Protein AF-A0A6V7IBE8-F1 (afdb_monomer)

InterPro domains:
  IPR000595 Cyclic nucleotide-binding domain [PF00027] (19-69)
  IPR000595 Cyclic nucleotide-binding domain [PS50042] (1-74)
  IPR000595 Cyclic nucleotide-binding domain [cd00038] (2-71)
  IPR014710 RmlC-like jelly roll fold [G3DSA:2.60.120.10] (1-72)
  IPR018488 Cyclic nucleotide-binding, conserved site [PS00888] (25-41)
  IPR018490 Cyclic nucleotide-binding domain superfamil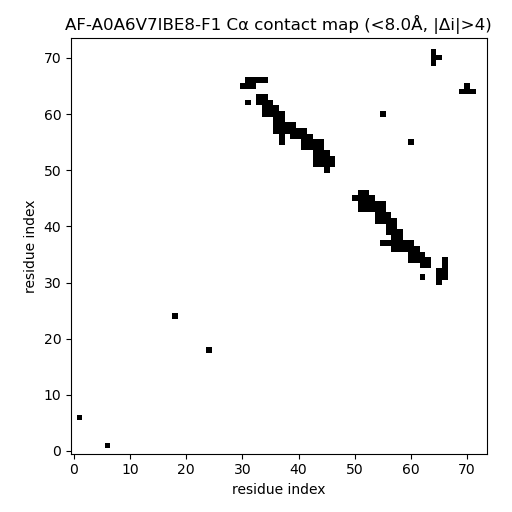y [SSF51206] (2-69)
  IPR050866 Cyclic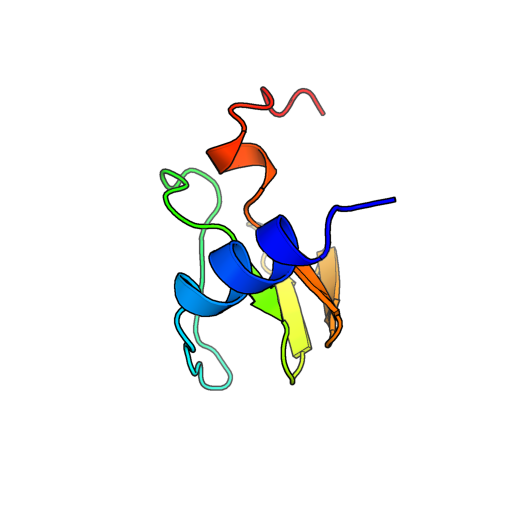 nucleotide-gated cation channel [PTHR45638] (1-72)

Foldseek 3Di:
DDDPVVVVVVVVPDDDDDDDPPDDPDDPPDQQDDKDAAQADKDFDADPVRHGPDMDGHGDIDSVCNVVVVVPPD

Nearest PDB structures (foldseek):
  2ptm-assembly1_A  TM=9.155E-01  e=1.325E-02  Strongylocentrotus purpuratus
  6vxz-assembly1_A  TM=9.119E-01  e=6.443E-02  Spirochaeta thermophila DSM 6578
  3of1-assembly1_A  TM=9.249E-01  e=1.117E-01  Saccharomyces cerevisiae
  6h7e-assembly1_A  TM=8.863E-01  e=1.807E-01  Homo sapiens

Solvent-accessible surface area (backbone atoms only — not comparable to full-atom values): 5052 Å² total; per-residue (Å²): 134,83,57,69,65,58,55,51,58,50,60,74,71,60,78,93,80,87,81,60,96,88,65,79,90,79,60,92,90,59,86,48,85,64,66,50,69,35,81,69,65,77,47,74,46,62,44,98,84,72,45,76,76,48,75,45,41,56,78,39,68,50,47,52,50,55,62,68,67,48,76,80,87,122

pLDDT: mean 87.3, std 11.45, range [40.59, 96.38]

Mean predicted aligned error: 5.76 Å

Sequence (74 aa):
ECQPEFLHDLVLKMKAYIFTPGDSICRKGEVAREMFIIADGILEVISETGRVLTTMKAGDFFGEIGILNLDGLN

Structure (mmCIF, N/CA/C/O backbone):
data_AF-A0A6V7IBE8-F1
#
_entry.id   AF-A0A6V7IBE8-F1
#
loop_
_atom_site.group_PDB
_atom_site.id
_atom_site.type_symbol
_atom_site.label_atom_id
_atom_site.label_alt_id
_atom_site.label_comp_id
_atom_site.label_asym_id
_atom_site.label_entity_id
_atom_site.label_seq_id
_atom_site.pdbx_PDB_ins_code
_atom_site.Cartn_x
_atom_site.Cartn_y
_atom_site.Cartn_z
_atom_site.occupancy
_atom_site.B_iso_or_equiv
_atom_site.auth_seq_id
_atom_site.auth_comp_id
_atom_site.auth_asym_id
_atom_site.auth_atom_id
_atom_site.pdbx_PDB_model_num
ATOM 1 N N . GLU A 1 1 ? 6.341 12.837 -19.893 1.00 64.62 1 GLU A N 1
ATOM 2 C CA . GLU A 1 1 ? 6.575 11.377 -19.891 1.00 64.62 1 GLU A CA 1
ATOM 3 C C . GLU A 1 1 ? 7.666 11.048 -18.893 1.00 64.62 1 GLU A C 1
ATOM 5 O O . GLU A 1 1 ? 8.571 11.857 -18.718 1.00 64.62 1 GLU A O 1
ATOM 10 N N . CYS A 1 2 ? 7.550 9.915 -18.206 1.00 78.62 2 CYS A N 1
ATOM 11 C CA . CYS A 1 2 ? 8.592 9.440 -17.302 1.00 78.62 2 CYS A CA 1
ATOM 12 C C . CYS A 1 2 ? 9.735 8.819 -18.115 1.00 78.62 2 CYS A C 1
ATOM 14 O O . CYS A 1 2 ? 9.472 8.103 -19.079 1.00 78.62 2 CYS A O 1
ATOM 16 N N . GLN A 1 3 ? 10.987 9.076 -17.730 1.00 91.69 3 GLN A N 1
ATOM 17 C CA . GLN A 1 3 ? 12.142 8.470 -18.393 1.00 91.69 3 GLN A CA 1
ATOM 18 C C . GLN A 1 3 ? 12.146 6.945 -18.154 1.00 91.69 3 GLN A C 1
ATOM 20 O O . GLN A 1 3 ? 11.947 6.525 -17.008 1.00 91.69 3 GLN A O 1
ATOM 25 N N . PRO A 1 4 ? 12.354 6.108 -19.188 1.00 89.69 4 PRO A N 1
ATOM 26 C CA . PRO A 1 4 ? 12.392 4.651 -19.040 1.00 89.69 4 PRO A CA 1
ATOM 27 C C . PRO A 1 4 ? 13.410 4.170 -18.002 1.00 89.69 4 PRO A C 1
ATOM 29 O O . PRO A 1 4 ? 13.149 3.215 -17.272 1.00 89.69 4 PRO A O 1
ATOM 32 N N . GLU A 1 5 ? 14.541 4.864 -17.891 1.00 93.00 5 GLU A N 1
ATOM 33 C CA . GLU A 1 5 ? 15.610 4.565 -16.937 1.00 93.00 5 GLU A CA 1
ATOM 34 C C . GLU A 1 5 ? 15.131 4.747 -15.494 1.00 93.00 5 GLU A C 1
ATOM 36 O O . GLU A 1 5 ? 15.422 3.925 -14.631 1.00 93.00 5 GLU A O 1
ATOM 41 N N . PHE A 1 6 ? 14.316 5.775 -15.239 1.00 89.56 6 PHE A N 1
ATOM 42 C CA . PHE A 1 6 ? 13.735 6.004 -13.918 1.00 89.56 6 PHE A CA 1
ATOM 43 C C . PHE A 1 6 ? 12.761 4.890 -13.525 1.00 89.56 6 PHE A C 1
ATOM 45 O O . PHE A 1 6 ? 12.778 4.430 -12.385 1.00 89.56 6 PHE A O 1
ATOM 52 N N . LEU A 1 7 ? 11.925 4.431 -14.464 1.00 87.94 7 LEU A N 1
ATOM 53 C CA . LEU A 1 7 ? 11.020 3.307 -14.211 1.00 87.94 7 LEU A CA 1
ATOM 54 C C . LEU A 1 7 ? 11.802 2.024 -13.932 1.00 87.94 7 LEU A C 1
ATOM 56 O O . LEU A 1 7 ? 11.446 1.282 -13.021 1.00 87.94 7 LEU A O 1
ATOM 60 N N . HIS A 1 8 ? 12.881 1.783 -14.677 1.00 90.69 8 HIS A N 1
ATOM 61 C CA . HIS A 1 8 ? 13.751 0.635 -14.451 1.00 90.69 8 HIS A CA 1
ATOM 62 C C . HIS A 1 8 ? 14.371 0.664 -13.047 1.00 90.69 8 HIS A C 1
ATOM 64 O O . HIS A 1 8 ? 14.232 -0.298 -12.291 1.00 90.69 8 HIS A O 1
ATOM 70 N N . ASP A 1 9 ? 14.963 1.793 -12.660 1.00 91.88 9 ASP A N 1
ATOM 71 C CA . ASP A 1 9 ? 15.569 1.976 -11.340 1.00 91.88 9 ASP A CA 1
ATOM 72 C C . ASP A 1 9 ? 14.553 1.866 -10.200 1.00 91.88 9 ASP A C 1
ATOM 74 O O . ASP A 1 9 ? 14.877 1.355 -9.123 1.00 91.88 9 ASP A O 1
ATOM 78 N N . LEU A 1 10 ? 13.325 2.345 -10.417 1.00 88.38 10 LEU A N 1
ATOM 79 C CA . LEU A 1 10 ? 12.245 2.230 -9.446 1.00 88.38 10 LEU A CA 1
ATOM 80 C C . LEU A 1 10 ? 11.861 0.765 -9.241 1.00 88.38 10 LEU A C 1
ATOM 82 O O . LEU A 1 10 ? 11.867 0.294 -8.106 1.00 88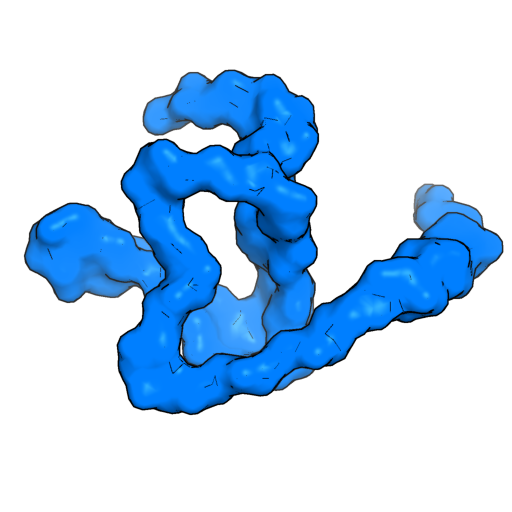.38 10 LEU A O 1
ATOM 86 N N . VAL A 1 11 ? 11.594 0.034 -10.328 1.00 88.62 11 VAL A N 1
ATOM 87 C CA . VAL A 1 11 ? 11.209 -1.386 -10.283 1.00 88.62 11 VAL A CA 1
ATOM 88 C C . VAL A 1 11 ? 12.281 -2.226 -9.587 1.00 88.62 11 VAL A C 1
ATOM 90 O O . VAL A 1 11 ? 11.945 -3.091 -8.783 1.00 88.62 11 VAL A O 1
ATOM 93 N N . LEU A 1 12 ? 13.566 -1.932 -9.809 1.00 91.69 12 LEU A N 1
ATOM 94 C CA . LEU A 1 12 ? 14.679 -2.622 -9.143 1.00 91.69 12 LEU A CA 1
ATOM 95 C C . LEU A 1 12 ? 14.721 -2.418 -7.619 1.00 91.69 12 LEU A C 1
ATOM 97 O O . LEU A 1 12 ? 15.301 -3.240 -6.909 1.00 91.69 12 LEU A O 1
ATOM 101 N N . LYS A 1 13 ? 14.134 -1.334 -7.102 1.00 89.38 13 LYS A N 1
ATOM 102 C CA . LYS A 1 13 ? 14.081 -1.030 -5.660 1.00 89.38 13 LYS A CA 1
ATOM 103 C C . LYS A 1 13 ? 12.794 -1.515 -4.993 1.00 89.38 13 LYS A C 1
ATOM 105 O O . LYS A 1 13 ? 12.712 -1.491 -3.764 1.00 89.38 13 LYS A O 1
ATOM 110 N N . MET A 1 14 ? 11.799 -1.942 -5.770 1.00 90.81 14 MET A N 1
ATOM 111 C CA . MET A 1 14 ? 10.527 -2.426 -5.239 1.00 90.81 14 MET A CA 1
ATOM 112 C C . MET A 1 14 ? 10.686 -3.799 -4.583 1.00 90.81 14 MET A C 1
ATOM 114 O O . MET A 1 14 ? 11.439 -4.657 -5.041 1.00 90.81 14 MET A O 1
ATOM 118 N N . LYS A 1 15 ? 9.931 -4.019 -3.506 1.00 91.44 15 LYS A N 1
ATOM 119 C CA . LYS A 1 15 ? 9.839 -5.307 -2.817 1.00 91.44 15 LYS A CA 1
ATOM 120 C C . LYS A 1 15 ? 8.406 -5.808 -2.885 1.00 91.44 15 LYS A C 1
ATOM 122 O O . LYS A 1 15 ? 7.474 -5.055 -2.617 1.00 91.44 15 LYS A O 1
ATOM 127 N N . ALA A 1 16 ? 8.240 -7.078 -3.238 1.00 91.56 16 ALA A N 1
ATOM 128 C CA . ALA A 1 16 ? 6.938 -7.724 -3.219 1.00 91.56 16 ALA A CA 1
ATOM 129 C C . ALA A 1 16 ? 6.562 -8.099 -1.780 1.00 91.56 16 ALA A C 1
ATOM 131 O O . ALA A 1 16 ? 7.328 -8.778 -1.094 1.00 91.56 16 ALA A O 1
ATOM 132 N N . TYR A 1 17 ? 5.373 -7.681 -1.353 1.00 93.00 17 TYR A N 1
ATOM 133 C CA . TYR A 1 17 ? 4.773 -8.067 -0.080 1.00 93.00 17 TYR A CA 1
ATOM 134 C C . TYR A 1 17 ? 3.473 -8.816 -0.348 1.00 93.00 17 TYR A C 1
ATOM 136 O O . TYR A 1 17 ? 2.700 -8.430 -1.223 1.00 93.00 17 TYR A O 1
ATOM 144 N N . ILE A 1 18 ? 3.248 -9.892 0.401 1.00 94.12 18 ILE A N 1
ATOM 145 C CA . ILE A 1 18 ? 2.035 -10.704 0.319 1.00 94.12 18 ILE A CA 1
ATOM 146 C C . ILE A 1 18 ? 1.321 -10.585 1.656 1.00 94.12 18 ILE A C 1
ATOM 148 O O . ILE A 1 18 ? 1.919 -10.829 2.703 1.00 94.12 18 ILE A O 1
ATOM 152 N N . PHE A 1 19 ? 0.044 -10.231 1.591 1.00 94.19 19 PHE A N 1
ATOM 153 C CA . PHE A 1 19 ? -0.846 -10.121 2.736 1.00 94.19 19 PHE A CA 1
ATOM 154 C C . PHE A 1 19 ? -2.015 -11.081 2.556 1.00 94.19 19 PHE A C 1
ATOM 156 O O . PHE A 1 19 ? -2.424 -11.388 1.433 1.00 94.19 19 PHE A O 1
ATOM 163 N N . THR A 1 20 ? -2.540 -11.571 3.669 1.00 93.88 20 THR A N 1
ATOM 164 C CA . THR A 1 20 ? -3.687 -12.473 3.708 1.00 93.88 20 THR A CA 1
ATOM 165 C C . THR A 1 20 ? -4.968 -11.715 4.065 1.00 93.88 20 THR A C 1
ATOM 167 O O . THR A 1 20 ? -4.907 -10.617 4.626 1.00 93.88 20 THR A O 1
ATOM 170 N N . PRO A 1 21 ? -6.155 -12.257 3.734 1.00 93.25 21 PRO A N 1
ATOM 171 C CA . PRO A 1 21 ? -7.416 -11.623 4.101 1.00 93.25 21 PRO A CA 1
ATOM 172 C C . PRO A 1 21 ? -7.508 -11.366 5.612 1.00 93.25 21 PRO A C 1
ATOM 174 O O . PRO A 1 21 ? -7.414 -12.297 6.409 1.00 93.25 21 PRO A O 1
ATOM 177 N N . GLY A 1 22 ? -7.723 -10.104 5.989 1.00 90.06 22 GLY A N 1
ATOM 178 C CA . GLY A 1 22 ? -7.784 -9.654 7.385 1.00 90.06 22 GLY A CA 1
ATOM 179 C C . GLY A 1 22 ? -6.510 -8.976 7.900 1.00 90.06 22 GLY A C 1
ATOM 180 O O . GLY A 1 22 ? -6.553 -8.371 8.973 1.00 90.06 22 GLY A O 1
ATOM 181 N N . ASP A 1 23 ? -5.407 -9.011 7.148 1.00 93.69 23 ASP A N 1
ATOM 182 C CA . ASP A 1 23 ? -4.185 -8.301 7.526 1.00 93.69 23 ASP A CA 1
ATOM 183 C C . ASP A 1 23 ? -4.349 -6.779 7.400 1.00 93.69 23 ASP A C 1
ATOM 185 O O . ASP A 1 23 ? -4.854 -6.247 6.412 1.00 93.69 23 ASP A O 1
ATOM 189 N N . SER A 1 24 ? -3.870 -6.061 8.416 1.00 90.88 24 SER A N 1
ATOM 190 C CA . SER A 1 24 ? -3.814 -4.598 8.432 1.00 90.88 24 SER A CA 1
ATOM 191 C C . SER A 1 24 ? -2.436 -4.144 7.959 1.00 90.88 24 SER A C 1
ATOM 193 O O . SER A 1 24 ? -1.455 -4.364 8.663 1.00 90.88 24 SER A O 1
ATOM 195 N N . ILE A 1 25 ? -2.366 -3.468 6.810 1.00 91.50 25 ILE A N 1
ATOM 196 C CA . ILE A 1 25 ? -1.086 -3.054 6.205 1.00 91.50 25 ILE A CA 1
ATOM 197 C C . ILE A 1 25 ? -0.529 -1.775 6.849 1.00 91.50 25 ILE A C 1
ATOM 199 O O . ILE A 1 25 ? 0.662 -1.693 7.130 1.00 91.50 25 ILE A O 1
ATOM 203 N N . CYS A 1 26 ? -1.381 -0.783 7.111 1.00 88.75 26 CYS A N 1
ATOM 204 C CA . CYS A 1 26 ? -1.000 0.470 7.767 1.00 88.75 26 CYS A CA 1
ATOM 205 C C . CYS A 1 26 ? -2.170 1.043 8.569 1.00 88.75 26 CYS A C 1
ATOM 207 O O . CYS A 1 26 ? -3.333 0.792 8.235 1.00 88.75 26 CYS A O 1
ATOM 209 N N . ARG A 1 27 ? -1.883 1.844 9.600 1.00 89.12 27 ARG A N 1
ATOM 210 C CA . ARG A 1 27 ? -2.911 2.528 10.400 1.00 89.12 27 ARG A CA 1
ATOM 211 C C . ARG A 1 27 ? -2.715 4.037 10.405 1.00 89.12 27 ARG A C 1
ATOM 213 O O . ARG A 1 27 ? -1.600 4.551 10.365 1.00 89.12 27 ARG A O 1
ATOM 220 N N . LYS A 1 28 ? -3.827 4.767 10.501 1.00 84.38 28 LYS A N 1
ATOM 221 C CA . LYS A 1 28 ? -3.805 6.225 10.656 1.00 84.38 28 LYS A CA 1
ATOM 222 C C . LYS A 1 28 ? -3.004 6.607 11.907 1.00 84.38 28 LYS A C 1
ATOM 224 O O . LYS A 1 28 ? -3.246 6.071 12.985 1.00 84.38 28 LYS A O 1
ATOM 229 N N . GLY A 1 29 ? -2.083 7.556 11.748 1.00 82.62 29 GLY A N 1
ATOM 230 C CA . GLY A 1 29 ? -1.202 8.034 12.818 1.00 82.62 29 GLY A CA 1
ATOM 231 C C . GLY A 1 29 ? 0.121 7.273 12.943 1.00 82.62 29 GLY A C 1
ATOM 232 O O . GLY A 1 29 ? 0.981 7.699 13.710 1.00 82.62 29 GLY A O 1
ATOM 233 N N . GLU A 1 30 ? 0.321 6.188 12.189 1.00 85.62 30 GLU A N 1
ATOM 234 C CA . GLU A 1 30 ? 1.632 5.544 12.086 1.00 85.62 30 GLU A CA 1
ATOM 235 C C . GLU A 1 30 ? 2.567 6.350 11.179 1.00 85.62 30 GLU A C 1
ATOM 237 O O . GLU A 1 30 ? 2.145 6.990 10.214 1.00 85.62 30 GLU A O 1
ATOM 242 N N . VAL A 1 31 ? 3.863 6.316 11.497 1.00 83.56 31 VAL A N 1
ATOM 243 C CA . VAL A 1 31 ? 4.888 6.966 10.677 1.00 83.56 31 VAL A CA 1
ATOM 244 C C . VAL A 1 31 ? 4.973 6.242 9.337 1.00 83.56 31 VAL A C 1
ATOM 246 O O . VAL A 1 31 ? 5.387 5.082 9.283 1.00 83.56 31 VAL A O 1
ATO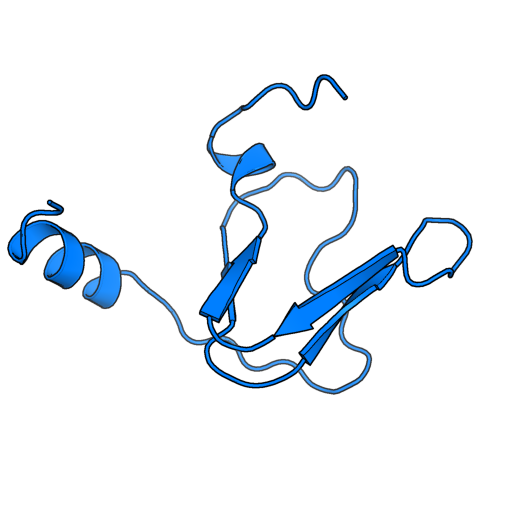M 249 N N . ALA A 1 32 ? 4.630 6.938 8.256 1.00 84.62 32 ALA A N 1
ATOM 250 C CA . ALA A 1 32 ? 4.794 6.418 6.910 1.00 84.62 32 ALA A CA 1
ATOM 251 C C . ALA A 1 32 ? 6.286 6.311 6.570 1.00 84.62 32 ALA A C 1
ATOM 253 O O . ALA A 1 32 ? 7.040 7.279 6.667 1.00 84.62 32 ALA A O 1
ATOM 254 N N . ARG A 1 33 ? 6.717 5.107 6.194 1.00 83.88 33 ARG A N 1
ATOM 255 C CA . ARG A 1 33 ? 8.106 4.815 5.799 1.00 83.88 33 ARG A CA 1
ATOM 256 C C . ARG A 1 33 ? 8.231 4.283 4.383 1.00 83.88 33 ARG A C 1
ATOM 258 O O . ARG A 1 33 ? 9.302 4.372 3.793 1.00 83.88 33 ARG A O 1
ATOM 265 N N . GLU A 1 34 ? 7.138 3.749 3.854 1.00 87.62 34 GLU A N 1
ATOM 266 C CA . GLU A 1 34 ? 7.052 3.155 2.532 1.00 87.62 34 GLU A CA 1
ATOM 267 C C . GLU A 1 34 ? 5.698 3.531 1.907 1.00 87.62 34 GLU A C 1
ATOM 269 O O . GLU A 1 34 ? 4.730 3.798 2.623 1.00 87.62 34 GLU A O 1
ATOM 274 N N . MET A 1 35 ? 5.642 3.560 0.575 1.00 90.06 35 MET A N 1
ATOM 275 C CA . MET A 1 35 ? 4.393 3.603 -0.188 1.00 90.06 35 MET A CA 1
ATOM 276 C C . MET A 1 35 ? 4.198 2.266 -0.897 1.00 90.06 35 MET A C 1
ATOM 278 O O . MET A 1 35 ? 5.172 1.580 -1.219 1.00 90.06 35 MET A O 1
ATOM 282 N N . PHE A 1 36 ? 2.951 1.920 -1.182 1.00 91.88 36 PHE A N 1
ATOM 283 C CA . PHE A 1 36 ? 2.594 0.638 -1.771 1.00 91.88 36 PHE A CA 1
ATOM 284 C C . PHE A 1 36 ? 1.836 0.833 -3.076 1.00 91.88 36 PHE A C 1
ATOM 286 O O . PHE A 1 36 ? 1.039 1.757 -3.214 1.00 91.88 36 PHE A O 1
ATOM 293 N N . ILE A 1 37 ? 2.073 -0.079 -4.017 1.00 93.62 37 ILE A N 1
ATOM 294 C CA . ILE A 1 37 ? 1.306 -0.228 -5.254 1.00 93.62 37 ILE A CA 1
ATOM 295 C C . ILE A 1 37 ? 0.651 -1.604 -5.199 1.00 93.62 37 ILE A C 1
ATOM 297 O O . ILE A 1 37 ? 1.320 -2.601 -4.914 1.00 93.62 37 ILE A O 1
ATOM 301 N N . ILE A 1 38 ? -0.649 -1.667 -5.466 1.00 95.06 38 ILE A N 1
ATOM 302 C CA . ILE A 1 38 ? -1.401 -2.918 -5.445 1.00 95.06 38 ILE A CA 1
ATOM 303 C C . ILE A 1 38 ? -1.148 -3.635 -6.769 1.00 95.06 38 ILE A C 1
ATOM 305 O O . ILE A 1 38 ? -1.638 -3.222 -7.819 1.00 95.06 38 ILE A O 1
ATOM 309 N N . ALA A 1 39 ? -0.354 -4.705 -6.720 1.00 94.12 39 ALA A N 1
ATOM 310 C CA . ALA A 1 39 ? -0.075 -5.532 -7.891 1.00 94.12 39 ALA A CA 1
ATOM 311 C C . ALA A 1 39 ? -1.277 -6.414 -8.267 1.00 94.12 39 ALA A C 1
ATOM 313 O O . ALA A 1 39 ? -1.632 -6.501 -9.439 1.00 94.12 39 ALA A O 1
ATOM 314 N N . ASP A 1 40 ? -1.905 -7.041 -7.270 1.00 94.31 40 ASP A N 1
ATOM 315 C CA . ASP A 1 40 ? -3.090 -7.884 -7.416 1.00 94.31 40 ASP A CA 1
ATOM 316 C C . ASP A 1 40 ? -3.868 -7.936 -6.090 1.00 94.31 40 ASP A C 1
ATOM 318 O O . ASP A 1 40 ? -3.287 -7.753 -5.017 1.00 94.31 40 ASP A O 1
ATOM 322 N N . GLY A 1 41 ? -5.178 -8.177 -6.164 1.00 94.25 41 GLY A N 1
ATOM 323 C CA . GLY A 1 41 ? -6.070 -8.230 -5.004 1.00 94.25 41 GLY A CA 1
ATOM 324 C C . GLY A 1 41 ? -6.866 -6.948 -4.736 1.00 94.25 41 GLY A C 1
ATOM 325 O O . GLY A 1 41 ? -6.964 -6.047 -5.575 1.00 94.25 41 GLY A O 1
ATOM 326 N N . ILE A 1 42 ? -7.504 -6.917 -3.562 1.00 94.94 42 ILE A N 1
ATOM 327 C CA . ILE A 1 42 ? -8.438 -5.870 -3.134 1.00 94.94 42 ILE A CA 1
ATOM 328 C C . ILE A 1 42 ? -8.102 -5.465 -1.701 1.00 94.94 42 ILE A C 1
ATOM 330 O O . ILE A 1 42 ? -7.942 -6.325 -0.836 1.00 94.94 42 ILE A O 1
ATOM 334 N N . LEU A 1 43 ? -8.015 -4.161 -1.456 1.00 95.69 43 LEU A N 1
ATOM 335 C CA . LEU A 1 43 ? -7.799 -3.581 -0.134 1.00 95.69 43 LEU A CA 1
ATOM 336 C C . LEU A 1 43 ? -8.995 -2.711 0.250 1.00 95.69 43 LEU A C 1
ATOM 338 O O . LEU A 1 43 ? -9.556 -2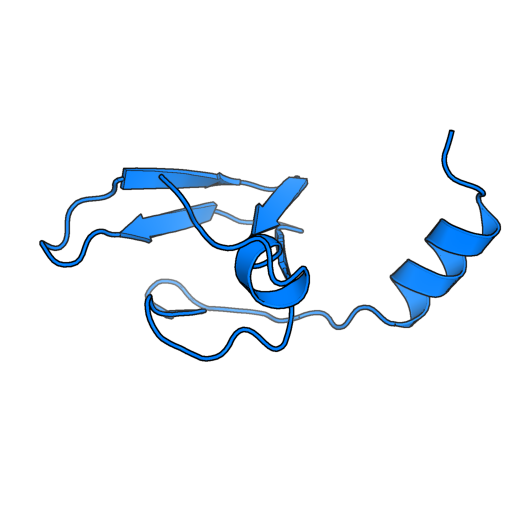.004 -0.585 1.00 95.69 43 LEU A O 1
ATOM 342 N N . GLU A 1 44 ? -9.349 -2.714 1.529 1.00 95.94 44 GLU A N 1
ATOM 343 C CA . GLU A 1 44 ? -10.394 -1.854 2.080 1.00 95.94 44 GLU A CA 1
ATOM 344 C C . GLU A 1 44 ? -9.775 -0.828 3.024 1.00 95.94 44 GLU A C 1
ATOM 346 O O . GLU A 1 44 ? -9.036 -1.167 3.949 1.00 95.94 44 GLU A O 1
ATOM 351 N N . VAL A 1 45 ? -10.100 0.444 2.809 1.00 93.94 45 VAL A N 1
ATOM 352 C CA . VAL A 1 45 ? -9.747 1.516 3.738 1.00 93.94 45 VAL A CA 1
ATOM 353 C C . VAL A 1 45 ? -10.882 1.641 4.737 1.00 93.94 45 VAL A C 1
ATOM 355 O O . VAL A 1 45 ? -12.000 2.002 4.374 1.00 93.94 45 VAL A O 1
ATOM 358 N N . ILE A 1 46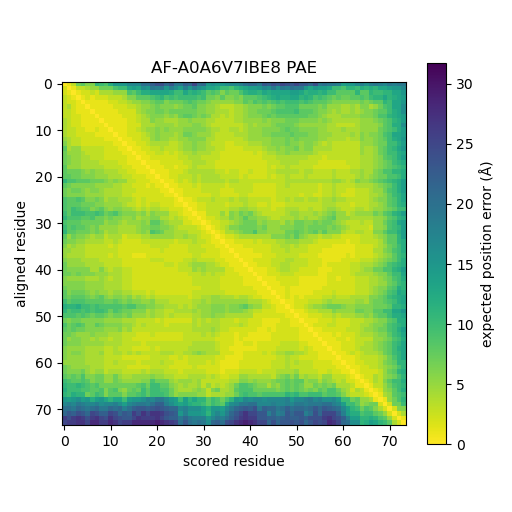 ? -10.599 1.339 5.998 1.00 94.06 46 ILE A N 1
ATOM 359 C 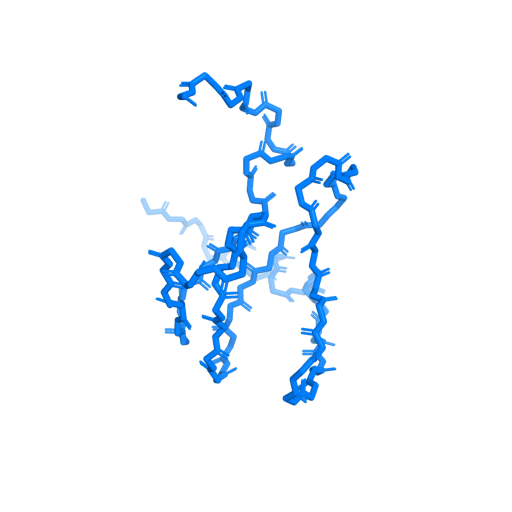CA . ILE A 1 46 ? -11.604 1.263 7.059 1.00 94.06 46 ILE A CA 1
ATOM 360 C C . ILE A 1 46 ? -11.447 2.469 7.994 1.00 94.06 46 ILE A C 1
ATOM 362 O O . ILE A 1 46 ? -10.338 2.828 8.389 1.00 94.06 46 ILE A O 1
ATOM 366 N N . SER A 1 47 ? -12.560 3.114 8.346 1.00 92.94 47 SER A N 1
ATOM 367 C CA . SER A 1 47 ? -12.601 4.197 9.329 1.00 92.94 47 SER A CA 1
ATOM 368 C C . SER A 1 47 ? -12.330 3.691 10.748 1.00 92.94 47 SER A C 1
ATOM 370 O O . SER A 1 47 ? -12.499 2.514 11.058 1.00 92.94 47 SER A O 1
ATOM 372 N N . GLU A 1 48 ? -12.044 4.610 11.672 1.00 88.62 48 GLU A N 1
ATOM 373 C CA . GLU A 1 48 ? -11.949 4.304 13.110 1.00 88.62 48 GLU A CA 1
ATOM 374 C C . GLU A 1 48 ? -13.251 3.698 13.683 1.00 88.62 48 GLU A C 1
ATOM 376 O O . GLU A 1 48 ? -13.230 3.012 14.699 1.00 88.62 48 GLU A O 1
ATOM 381 N N . THR A 1 49 ? -14.389 3.912 13.011 1.00 92.44 49 THR A N 1
ATOM 382 C CA . THR A 1 49 ? -15.700 3.349 13.376 1.00 92.44 49 THR A CA 1
ATOM 383 C C . THR A 1 49 ? -15.993 1.991 12.728 1.00 92.44 49 THR A C 1
ATOM 385 O O . THR A 1 49 ? -17.102 1.479 12.875 1.00 92.44 49 THR A O 1
ATOM 388 N N . GLY A 1 50 ? -15.033 1.407 12.003 1.00 90.94 50 GLY A N 1
ATOM 389 C CA . GLY A 1 50 ? -15.176 0.109 11.338 1.00 90.94 50 GLY A CA 1
ATOM 390 C C . GLY A 1 50 ? -15.954 0.153 10.019 1.00 90.94 50 GLY A C 1
ATOM 391 O O . GLY A 1 50 ? -16.345 -0.892 9.507 1.00 90.94 50 GLY A O 1
ATOM 392 N N . ARG A 1 51 ? -16.213 1.343 9.461 1.00 94.94 51 ARG A N 1
ATOM 393 C CA . ARG A 1 51 ? -16.904 1.492 8.171 1.00 94.94 51 ARG A CA 1
ATOM 394 C C . ARG A 1 51 ? -15.896 1.521 7.032 1.00 94.94 51 ARG A C 1
ATOM 396 O O . ARG A 1 51 ? -14.918 2.258 7.107 1.00 94.94 51 ARG A O 1
ATOM 403 N N . VAL A 1 52 ? -16.169 0.790 5.956 1.00 95.06 52 VAL A N 1
ATOM 404 C CA . VAL A 1 52 ? -15.375 0.877 4.724 1.00 95.06 52 VAL A CA 1
ATOM 405 C C . VAL A 1 52 ? -15.605 2.250 4.088 1.00 95.06 52 VAL A C 1
ATOM 407 O 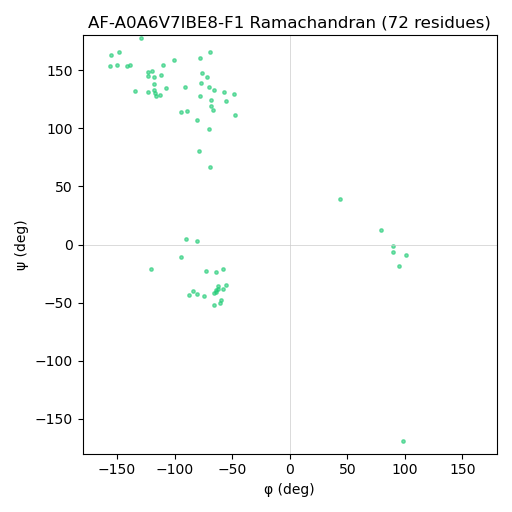O . VAL A 1 52 ? -16.738 2.621 3.783 1.00 95.06 52 VAL A O 1
ATOM 410 N N . LEU A 1 53 ? -14.530 3.020 3.949 1.00 93.38 53 LEU A N 1
ATOM 411 C CA . LEU A 1 53 ? -14.512 4.349 3.340 1.00 93.38 53 LEU A CA 1
ATOM 412 C C . LEU A 1 53 ? -14.303 4.259 1.831 1.00 93.38 53 LEU A C 1
ATOM 414 O O . LEU A 1 53 ? -14.959 4.965 1.071 1.00 93.38 53 LEU A O 1
ATOM 418 N N . THR A 1 54 ? -13.378 3.400 1.409 1.00 94.31 54 THR A N 1
ATOM 419 C CA . THR A 1 54 ? -13.096 3.138 -0.000 1.00 94.31 54 THR A CA 1
ATOM 420 C C . THR A 1 54 ? -12.492 1.749 -0.175 1.00 94.31 54 THR A C 1
ATOM 422 O O . THR A 1 54 ? -11.999 1.144 0.780 1.00 94.31 54 THR A O 1
ATOM 425 N N . THR A 1 55 ? -12.516 1.266 -1.409 1.00 95.25 55 THR A N 1
ATOM 426 C CA . THR A 1 55 ? -11.926 -0.004 -1.816 1.00 95.25 55 THR A CA 1
ATOM 427 C C . THR A 1 55 ? -10.922 0.273 -2.925 1.00 95.25 55 THR A C 1
ATOM 429 O O . THR A 1 55 ? -11.233 0.977 -3.884 1.00 95.25 55 THR A O 1
ATOM 432 N N . MET A 1 56 ? -9.725 -0.281 -2.787 1.00 95.75 56 MET A N 1
ATOM 433 C CA . MET A 1 56 ? -8.619 -0.138 -3.726 1.00 95.75 56 MET A CA 1
ATOM 434 C C . MET A 1 56 ? -8.363 -1.479 -4.407 1.00 95.75 56 MET A C 1
ATOM 436 O O . MET A 1 56 ? -8.531 -2.538 -3.799 1.00 95.75 56 MET A O 1
ATOM 440 N N . LYS A 1 57 ? -7.965 -1.442 -5.672 1.00 96.25 57 LYS A N 1
ATOM 441 C CA . LYS A 1 57 ? -7.752 -2.619 -6.520 1.00 96.25 57 LYS A CA 1
ATOM 442 C C . LYS A 1 57 ? -6.385 -2.566 -7.194 1.00 96.25 57 LYS A C 1
ATOM 444 O O . LYS A 1 57 ? -5.648 -1.593 -7.065 1.00 96.25 57 LYS A O 1
ATOM 449 N N . ALA A 1 58 ? -6.067 -3.616 -7.946 1.00 96.38 58 ALA A N 1
ATOM 450 C CA . ALA A 1 58 ? -4.860 -3.674 -8.761 1.00 96.38 58 ALA A CA 1
ATOM 451 C C . ALA A 1 58 ? -4.667 -2.398 -9.606 1.00 96.38 58 ALA A C 1
ATOM 453 O O . ALA A 1 58 ? -5.578 -1.962 -10.316 1.00 96.38 58 ALA A O 1
ATOM 454 N N . GLY A 1 59 ? -3.469 -1.819 -9.522 1.00 92.81 59 GLY A N 1
ATOM 455 C CA . GLY A 1 59 ? -3.091 -0.555 -10.155 1.00 92.81 59 GLY A CA 1
ATOM 456 C C . GLY A 1 59 ? -3.224 0.681 -9.259 1.00 92.81 59 GLY A C 1
ATOM 457 O O . GLY A 1 59 ? -2.576 1.686 -9.548 1.00 92.81 59 GLY A O 1
ATOM 458 N N . ASP A 1 60 ? -3.991 0.615 -8.168 1.00 94.88 60 ASP A N 1
ATOM 459 C CA . ASP A 1 60 ? -4.062 1.707 -7.193 1.00 94.88 60 ASP A CA 1
ATOM 460 C C . ASP A 1 60 ? -2.821 1.708 -6.274 1.00 94.88 60 ASP A C 1
ATOM 462 O O . ASP A 1 60 ? -2.109 0.706 -6.138 1.00 94.88 60 ASP A O 1
ATOM 466 N N . PHE A 1 61 ? -2.551 2.839 -5.619 1.00 92.44 61 PHE A N 1
ATOM 467 C CA . PHE A 1 61 ? -1.412 3.025 -4.713 1.00 92.44 61 PHE A CA 1
ATOM 468 C C . PHE A 1 61 ? -1.814 3.819 -3.467 1.00 92.44 61 PHE A C 1
ATOM 470 O O . PHE A 1 61 ? -2.762 4.598 -3.516 1.00 92.44 61 PHE A O 1
ATOM 477 N N . PHE A 1 62 ? -1.096 3.630 -2.359 1.00 91.31 62 PHE A N 1
ATOM 478 C CA . PHE A 1 62 ? -1.338 4.343 -1.100 1.00 91.31 62 PHE A CA 1
ATOM 479 C C . PHE A 1 62 ? -0.050 4.572 -0.298 1.00 91.31 62 PHE A C 1
ATOM 481 O O . PHE A 1 62 ? 0.979 3.932 -0.532 1.00 91.31 62 PHE A O 1
ATOM 488 N N . GLY A 1 63 ? -0.128 5.459 0.697 1.00 88.56 63 GLY A N 1
ATOM 489 C CA . GLY A 1 63 ? 0.972 5.785 1.613 1.00 88.56 63 GLY A CA 1
ATOM 490 C C . GLY A 1 63 ? 1.871 6.924 1.126 1.00 88.56 63 GLY A C 1
ATOM 491 O O . GLY A 1 63 ? 2.768 7.354 1.843 1.00 88.56 63 GLY A O 1
ATOM 492 N N . GLU A 1 64 ? 1.603 7.472 -0.056 1.00 84.69 64 GLU A N 1
ATOM 493 C CA . GLU A 1 64 ? 2.341 8.568 -0.678 1.00 84.69 64 GLU A CA 1
ATOM 494 C C . GLU A 1 64 ? 2.288 9.861 0.144 1.00 84.69 64 GLU A C 1
ATOM 496 O O . GLU A 1 64 ? 3.303 10.544 0.262 1.00 84.69 64 GLU A O 1
ATOM 501 N N . ILE A 1 65 ? 1.141 10.168 0.765 1.00 81.94 65 ILE A N 1
ATOM 502 C CA . ILE A 1 65 ? 0.939 11.405 1.540 1.00 81.94 65 ILE A CA 1
ATOM 503 C C . ILE A 1 65 ? 1.945 11.480 2.690 1.00 81.94 65 ILE A C 1
ATOM 505 O O . ILE A 1 65 ? 2.622 12.492 2.871 1.00 81.94 65 ILE A O 1
ATOM 509 N N . GLY A 1 66 ? 2.085 10.380 3.433 1.00 78.62 66 GLY A N 1
ATOM 510 C CA . GLY A 1 66 ? 2.985 10.324 4.578 1.00 78.62 66 GLY A CA 1
ATOM 511 C C . GLY A 1 66 ? 4.470 10.290 4.200 1.00 78.62 66 GLY A C 1
ATOM 512 O O . GLY A 1 66 ? 5.298 10.681 5.014 1.00 78.62 66 GLY A O 1
ATOM 513 N N . ILE A 1 67 ? 4.821 9.862 2.981 1.00 80.38 67 ILE A N 1
ATOM 514 C CA . ILE A 1 67 ? 6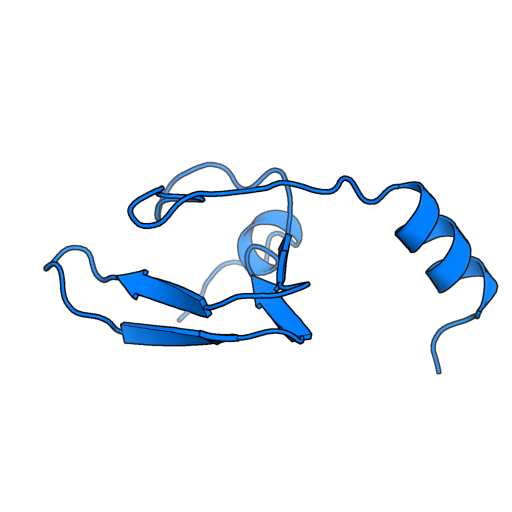.214 9.845 2.494 1.00 80.38 67 ILE A CA 1
ATOM 515 C C . ILE A 1 67 ? 6.634 11.188 1.926 1.00 80.38 67 ILE A C 1
ATOM 517 O O . ILE A 1 67 ? 7.758 11.639 2.136 1.00 80.38 67 ILE A O 1
ATOM 521 N N . LEU A 1 68 ? 5.731 11.837 1.202 1.00 79.31 68 LEU A N 1
ATOM 522 C CA . LEU A 1 68 ? 6.007 13.108 0.550 1.00 79.31 68 LEU A CA 1
ATOM 523 C C . LEU A 1 68 ? 5.905 14.297 1.515 1.00 79.31 68 LEU A C 1
ATOM 525 O O . LEU A 1 68 ? 6.065 15.429 1.069 1.00 79.31 68 LEU A O 1
ATOM 529 N N . ASN A 1 69 ? 5.650 14.052 2.813 1.00 66.81 69 ASN A N 1
ATOM 530 C CA . ASN A 1 69 ? 5.308 15.075 3.809 1.00 66.81 69 ASN A CA 1
ATOM 531 C C . ASN A 1 69 ? 4.297 16.077 3.244 1.00 66.81 69 ASN A C 1
ATOM 533 O O . ASN A 1 69 ? 4.400 17.286 3.454 1.00 66.81 69 ASN A O 1
ATOM 537 N N . LEU A 1 70 ? 3.338 15.570 2.469 1.00 65.75 70 LEU A N 1
ATOM 538 C CA . LEU A 1 70 ? 2.184 16.357 2.100 1.00 65.75 70 LEU A CA 1
ATOM 539 C C . LEU A 1 70 ? 1.407 16.480 3.401 1.00 65.75 70 LEU A C 1
ATOM 541 O O . LEU A 1 70 ? 0.769 15.515 3.820 1.00 65.75 70 LEU A O 1
ATOM 545 N N . ASP A 1 71 ? 1.549 17.620 4.085 1.00 58.88 71 ASP A N 1
ATOM 546 C CA . ASP A 1 71 ? 0.715 17.946 5.235 1.00 58.88 71 ASP A CA 1
ATOM 547 C C . ASP A 1 71 ? -0.722 17.674 4.803 1.00 58.88 71 ASP A C 1
ATOM 549 O O . ASP A 1 71 ? -1.235 18.312 3.881 1.00 58.88 71 ASP A O 1
ATOM 553 N N . GLY A 1 72 ? -1.319 16.641 5.401 1.00 52.72 72 GLY A N 1
ATOM 554 C CA . GLY A 1 72 ? -2.662 16.168 5.101 1.00 52.72 72 GLY A CA 1
ATOM 555 C C . GLY A 1 72 ? -3.683 17.189 5.580 1.00 52.72 72 GLY A C 1
ATOM 556 O O . GLY A 1 72 ? -4.408 16.944 6.535 1.00 52.72 72 GLY A O 1
ATOM 557 N N . LEU A 1 73 ? -3.695 18.362 4.954 1.00 42.34 73 LEU A N 1
ATOM 558 C CA . LEU A 1 73 ? -4.721 19.379 5.076 1.00 42.34 73 LEU A CA 1
ATOM 559 C C . LEU A 1 73 ? -5.889 18.942 4.198 1.00 42.34 73 LEU A C 1
ATOM 561 O O . LEU A 1 73 ? -6.018 19.389 3.062 1.00 42.34 73 LEU A O 1
ATOM 565 N N . ASN A 1 74 ? -6.700 18.035 4.737 1.00 40.59 74 ASN A N 1
ATOM 566 C CA . ASN A 1 74 ? -8.114 17.879 4.403 1.00 40.59 74 ASN A CA 1
ATOM 567 C C . ASN A 1 74 ? -8.882 17.502 5.669 1.00 40.59 74 ASN A C 1
ATOM 569 O O . ASN A 1 74 ? -8.538 16.462 6.277 1.00 40.59 74 ASN A O 1
#

Secondary structure (DSSP, 8-state):
---HHHHHHHHHH-------TT-----TTS-----EE--SSEEEEE-TTS-EEEEEETT-EE-HHHHTT-----

Radius of gyration: 14.08 Å; Cα contacts (8 Å, |Δi|>4): 65; chains: 1; bounding box: 32×32×33 Å

Organism: NCBI:txid1563983